Protein AF-A0A1J5D0M5-F1 (afdb_monomer_lite)

Foldseek 3Di:
DVVVVVVVVVVVVVVVVVVVVVVVVVVVVVVVVVVVVVVVVVVVVVVVVVVVVVVVVVVCCPPPVNVQVCCCVPVVDDDPPDDDDDPDPPPDDDDPPDDDDDDDDDD

Secondary structure (DSSP, 8-state):
-HHHHHHHHHHHHHHHHHHHHHHHHHHHHHHHHHHHHHHHHHHHHHHHHHHHHHHHHHHHHHSHHHHHHHHHHHH----TT----------------SS--------

Sequence (107 aa):
MRFSAEVMFIVSVIFSVALSVIYLSRYSNVRNLLQKEEELTRRIHDVERENRRLKENLDVLSTPEGIERLARERLGLVKPEEVVVFPIPASAPDPQVASHQTMGTRD

Radius of gyration: 45.76 Å; chains: 1; bounding box: 125×26×114 Å

pLDDT: mean 70.78, std 13.45, range [44.84, 96.31]

Structure (mmCIF, N/CA/C/O backbone):
data_AF-A0A1J5D0M5-F1
#
_entry.id   AF-A0A1J5D0M5-F1
#
loop_
_atom_site.group_PDB
_atom_site.id
_atom_site.type_symbol
_atom_site.label_atom_id
_atom_site.label_alt_id
_atom_site.label_comp_id
_atom_site.label_asym_id
_atom_site.label_entity_id
_atom_site.label_seq_id
_atom_site.pdbx_PDB_ins_code
_atom_site.Cartn_x
_atom_site.Cartn_y
_atom_site.Cartn_z
_atom_site.occupancy
_atom_site.B_iso_or_equiv
_atom_site.auth_seq_id
_atom_site.auth_comp_id
_atom_site.auth_asym_id
_atom_site.auth_atom_id
_atom_site.pdbx_PDB_model_num
ATOM 1 N N . MET A 1 1 ? 39.650 2.158 -45.806 1.00 61.22 1 MET A N 1
ATOM 2 C CA . MET A 1 1 ? 38.963 3.151 -44.944 1.00 61.22 1 MET A CA 1
ATOM 3 C C . MET A 1 1 ? 37.428 3.062 -44.973 1.00 61.22 1 MET A C 1
ATOM 5 O O . MET A 1 1 ? 36.825 3.374 -43.961 1.00 61.22 1 MET A O 1
ATOM 9 N N . ARG A 1 2 ? 36.762 2.630 -46.061 1.00 71.94 2 ARG A N 1
ATOM 10 C CA . ARG A 1 2 ? 35.278 2.533 -46.101 1.00 71.94 2 ARG A CA 1
ATOM 11 C C . ARG A 1 2 ? 34.706 1.389 -45.246 1.00 71.94 2 ARG A C 1
ATOM 13 O O . ARG A 1 2 ? 33.744 1.594 -44.522 1.00 71.94 2 ARG A O 1
ATOM 20 N N . PHE A 1 3 ? 35.386 0.241 -45.230 1.00 72.88 3 PHE A N 1
ATOM 21 C CA . PHE A 1 3 ? 34.997 -0.934 -44.435 1.00 72.88 3 PHE A CA 1
ATOM 22 C C . PHE A 1 3 ? 34.949 -0.651 -42.921 1.00 72.88 3 PHE A C 1
ATOM 24 O O . PHE A 1 3 ? 34.038 -1.083 -42.227 1.00 72.88 3 PHE A O 1
ATOM 31 N N . SER A 1 4 ? 35.893 0.140 -42.400 1.00 85.31 4 SER A N 1
ATOM 32 C CA . SER A 1 4 ? 35.904 0.539 -40.987 1.00 85.31 4 SER A CA 1
ATOM 33 C C . SER A 1 4 ? 34.775 1.510 -40.635 1.00 85.31 4 SER A C 1
ATOM 35 O O . SER A 1 4 ? 34.271 1.465 -39.519 1.00 85.31 4 SER A O 1
ATOM 37 N N . ALA A 1 5 ? 34.358 2.365 -41.575 1.00 87.06 5 ALA A N 1
ATOM 38 C CA . ALA A 1 5 ? 33.254 3.299 -41.362 1.00 87.06 5 ALA A CA 1
ATOM 39 C C . ALA A 1 5 ? 31.895 2.580 -41.328 1.00 87.06 5 ALA A C 1
ATOM 41 O O . ALA A 1 5 ? 31.076 2.870 -40.461 1.00 87.06 5 ALA A O 1
ATOM 42 N N . GLU A 1 6 ? 31.678 1.600 -42.209 1.00 91.44 6 GLU A N 1
ATOM 43 C CA . GLU A 1 6 ? 30.462 0.773 -42.209 1.00 91.44 6 GLU A CA 1
ATOM 44 C C . GLU A 1 6 ? 30.365 -0.089 -40.942 1.00 91.44 6 GLU A C 1
ATOM 46 O O . GLU A 1 6 ? 29.314 -0.141 -40.304 1.00 91.44 6 GLU A O 1
ATOM 51 N N . VAL A 1 7 ? 31.481 -0.681 -40.503 1.00 93.12 7 VAL A N 1
ATOM 52 C CA . VAL A 1 7 ? 31.536 -1.430 -39.238 1.00 93.12 7 VAL A CA 1
ATOM 53 C C . VAL A 1 7 ? 31.278 -0.516 -38.036 1.00 93.12 7 VAL A C 1
ATOM 55 O O . VAL A 1 7 ? 30.490 -0.876 -37.164 1.00 93.12 7 VAL A O 1
ATOM 58 N N . MET A 1 8 ? 31.864 0.687 -37.988 1.00 93.69 8 MET A N 1
ATOM 59 C CA . MET A 1 8 ? 31.577 1.646 -36.911 1.00 93.69 8 MET A CA 1
ATOM 60 C C . MET A 1 8 ? 30.120 2.114 -36.904 1.00 93.69 8 MET A C 1
ATOM 62 O O . MET A 1 8 ? 29.551 2.298 -35.829 1.00 93.69 8 MET A O 1
ATOM 66 N N . PHE A 1 9 ? 29.497 2.268 -38.073 1.00 94.62 9 PHE A N 1
ATOM 67 C CA . PHE A 1 9 ? 28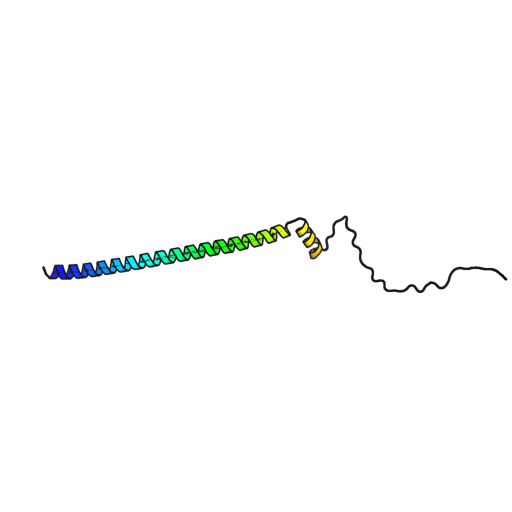.082 2.615 -38.166 1.00 94.62 9 PHE A CA 1
ATOM 68 C C . PHE A 1 9 ? 27.198 1.508 -37.582 1.00 94.62 9 PHE A C 1
ATOM 70 O O . PHE A 1 9 ? 26.347 1.786 -36.741 1.00 94.62 9 PHE A O 1
ATOM 77 N N . ILE A 1 10 ? 27.449 0.248 -37.946 1.00 95.00 10 ILE A N 1
ATOM 78 C CA . ILE A 1 10 ? 26.705 -0.900 -37.408 1.00 95.00 10 ILE A CA 1
ATOM 79 C C . ILE A 1 10 ? 26.886 -1.001 -35.888 1.00 95.00 10 ILE A C 1
ATOM 81 O O . ILE A 1 10 ? 25.906 -1.155 -35.161 1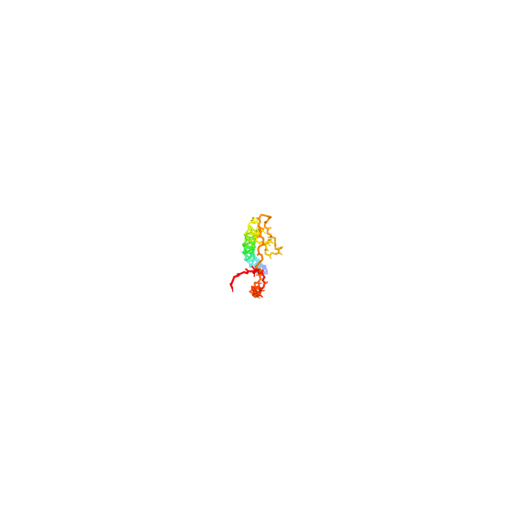.00 95.00 10 ILE A O 1
ATOM 85 N N . VAL A 1 11 ? 28.116 -0.849 -35.388 1.00 95.19 11 VAL A N 1
ATOM 86 C CA . VAL A 1 11 ? 28.399 -0.864 -33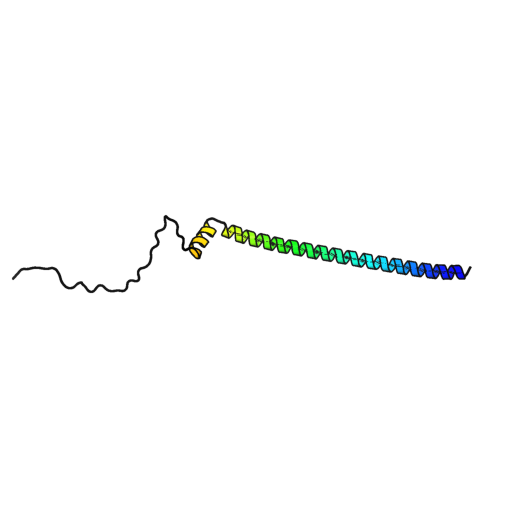.943 1.00 95.19 11 VAL A CA 1
ATOM 87 C C . VAL A 1 11 ? 27.678 0.279 -33.224 1.00 95.19 11 VAL A C 1
ATOM 89 O O . VAL A 1 11 ? 27.092 0.055 -32.168 1.00 95.19 11 VAL A O 1
ATOM 92 N N . SER A 1 12 ? 27.657 1.480 -33.806 1.00 95.25 12 SER A N 1
ATOM 93 C CA . SER A 1 12 ? 26.936 2.636 -33.260 1.00 95.25 12 SER A CA 1
ATOM 94 C C . SER A 1 12 ? 25.427 2.391 -33.184 1.00 95.25 12 SER A C 1
ATOM 96 O O . SER A 1 12 ? 24.804 2.672 -32.161 1.00 95.25 12 SER A O 1
ATOM 98 N N . VAL A 1 13 ? 24.835 1.796 -34.225 1.00 96.31 13 VAL A N 1
ATOM 99 C CA . VAL A 1 13 ? 23.407 1.449 -34.241 1.00 96.31 13 VAL A CA 1
ATOM 100 C C . VAL A 1 13 ? 23.091 0.401 -33.175 1.00 96.31 13 VAL A C 1
ATOM 102 O O . VAL A 1 13 ? 22.151 0.585 -32.404 1.00 96.31 13 VAL A O 1
ATOM 105 N N . ILE A 1 14 ? 23.896 -0.658 -33.064 1.00 95.81 14 ILE A N 1
ATOM 106 C CA . ILE A 1 14 ? 23.721 -1.687 -32.027 1.00 95.81 14 ILE A CA 1
ATOM 107 C C . ILE A 1 14 ? 23.836 -1.067 -30.631 1.00 95.81 14 ILE A C 1
ATOM 109 O O . ILE A 1 14 ? 23.011 -1.343 -29.761 1.00 95.81 14 ILE A O 1
ATOM 113 N N . PHE A 1 15 ? 24.820 -0.191 -30.424 1.00 95.94 15 PHE A N 1
ATOM 114 C CA . PHE A 1 15 ? 25.016 0.509 -29.159 1.00 95.94 15 PHE A CA 1
ATOM 115 C C . PHE A 1 15 ? 23.832 1.428 -28.821 1.00 95.94 15 PHE A C 1
ATOM 117 O O . PHE A 1 15 ? 23.341 1.418 -27.694 1.00 95.94 15 PHE A O 1
ATOM 124 N N . SER A 1 16 ? 23.313 2.165 -29.806 1.00 94.75 16 SER A N 1
ATOM 125 C CA . SER A 1 16 ? 22.133 3.022 -29.657 1.00 94.75 16 SER A CA 1
ATOM 126 C C . SER A 1 16 ? 20.882 2.219 -29.286 1.00 94.75 16 SER A C 1
ATOM 128 O O . SER A 1 16 ? 20.174 2.577 -28.342 1.00 94.75 16 SER A O 1
ATOM 130 N N . VAL A 1 17 ? 20.644 1.092 -29.964 1.00 95.00 17 VAL A N 1
ATOM 131 C CA . VAL A 1 17 ? 19.523 0.192 -29.660 1.00 95.00 17 VAL A CA 1
ATOM 132 C C . VAL A 1 17 ? 19.669 -0.400 -28.257 1.00 95.00 17 VAL A C 1
ATOM 134 O O . VAL A 1 17 ? 18.705 -0.392 -27.493 1.00 95.00 17 VAL A O 1
ATOM 137 N N . ALA A 1 18 ? 20.869 -0.846 -27.875 1.00 92.38 18 ALA A N 1
ATOM 138 C CA . ALA A 1 18 ? 21.129 -1.381 -26.540 1.00 92.38 18 ALA A CA 1
ATOM 139 C C . ALA A 1 18 ? 20.836 -0.345 -25.441 1.00 92.38 18 ALA A C 1
ATOM 141 O O . ALA A 1 18 ? 20.134 -0.653 -24.476 1.00 92.38 18 ALA A O 1
ATOM 142 N N . LEU A 1 19 ? 21.299 0.899 -25.611 1.00 90.81 19 LEU A N 1
ATOM 143 C CA . LEU A 1 19 ? 21.000 1.991 -24.681 1.00 90.81 19 LEU A CA 1
ATOM 144 C C . LEU A 1 19 ? 19.502 2.300 -24.612 1.00 90.81 19 LEU A C 1
ATOM 146 O O . LEU A 1 19 ? 18.970 2.485 -23.518 1.00 90.81 19 LEU A O 1
ATOM 150 N N . SER A 1 20 ? 18.812 2.313 -25.755 1.00 90.94 20 SER A N 1
ATOM 151 C CA . SER A 1 20 ? 17.367 2.544 -25.816 1.00 90.94 20 SER A CA 1
ATOM 152 C C . SER A 1 20 ? 16.595 1.477 -25.030 1.00 90.94 20 SER A C 1
ATOM 154 O O . SER A 1 20 ? 15.777 1.808 -24.171 1.00 90.94 20 SER A O 1
ATOM 156 N N . VAL A 1 21 ? 16.924 0.195 -25.223 1.00 86.19 21 VAL A N 1
ATOM 157 C CA . VAL A 1 21 ? 16.301 -0.922 -24.492 1.00 86.19 21 VAL A CA 1
ATOM 158 C C . VAL A 1 21 ? 16.558 -0.826 -22.985 1.00 86.19 21 VAL A C 1
ATOM 160 O O . VAL A 1 21 ? 15.631 -1.003 -22.189 1.00 86.19 21 VAL A O 1
ATOM 163 N N . ILE A 1 22 ? 17.788 -0.501 -22.572 1.00 84.88 22 ILE A N 1
ATOM 164 C CA . ILE A 1 22 ? 18.132 -0.312 -21.155 1.00 84.88 22 ILE A CA 1
ATOM 165 C C . ILE A 1 22 ? 17.307 0.833 -20.557 1.00 84.88 22 ILE A C 1
ATOM 167 O O . ILE A 1 22 ? 16.733 0.674 -19.478 1.00 84.88 22 ILE A O 1
ATOM 171 N N . TYR A 1 23 ? 17.201 1.960 -21.261 1.00 84.56 23 TYR A N 1
ATOM 172 C CA . TYR A 1 23 ? 16.461 3.131 -20.799 1.00 84.56 23 TYR A CA 1
ATOM 173 C C . TYR A 1 23 ? 14.964 2.831 -20.623 1.00 84.56 23 TYR A C 1
ATOM 175 O O . TYR A 1 23 ? 14.394 3.118 -19.567 1.00 84.56 23 TYR A O 1
ATOM 183 N N . LEU A 1 24 ? 14.344 2.164 -21.604 1.00 75.94 24 LEU A N 1
ATOM 184 C CA . LEU A 1 24 ? 12.940 1.747 -21.531 1.00 75.94 24 LEU A CA 1
ATOM 185 C C . LEU A 1 24 ? 12.697 0.760 -20.377 1.00 75.94 24 LEU A C 1
ATOM 187 O O . LEU A 1 24 ? 11.744 0.924 -19.614 1.00 75.94 24 LEU A O 1
ATOM 191 N N . SER A 1 25 ? 13.582 -0.226 -20.199 1.00 72.19 25 SER A N 1
ATOM 192 C CA . SER A 1 25 ? 13.479 -1.205 -19.109 1.00 72.19 25 SER A CA 1
ATOM 193 C C . SER A 1 25 ? 13.600 -0.549 -17.728 1.00 72.19 25 SER A C 1
ATOM 195 O O . SER A 1 25 ? 12.859 -0.877 -16.796 1.00 72.19 25 SER A O 1
ATOM 197 N N . ARG A 1 26 ? 14.513 0.415 -17.564 1.00 70.44 26 ARG A N 1
ATOM 198 C CA . ARG A 1 26 ? 14.635 1.184 -16.316 1.00 70.44 26 ARG A CA 1
ATOM 199 C C . ARG A 1 26 ? 13.360 1.983 -16.030 1.00 70.44 26 ARG A C 1
ATOM 201 O O . ARG A 1 26 ? 12.885 1.947 -14.896 1.00 70.44 26 ARG A O 1
ATOM 208 N N . TYR A 1 27 ? 12.762 2.607 -17.045 1.00 69.25 27 TYR A N 1
ATOM 209 C CA . TYR A 1 27 ? 11.522 3.371 -16.893 1.00 69.25 27 TYR A CA 1
ATOM 210 C C . TYR A 1 27 ? 10.335 2.499 -16.449 1.00 69.25 27 TYR A C 1
ATOM 212 O O . TYR A 1 27 ? 9.606 2.868 -15.527 1.00 69.25 27 TYR A O 1
ATOM 220 N N . SER A 1 28 ? 10.168 1.302 -17.025 1.00 65.00 28 SER A N 1
ATOM 221 C CA . SER A 1 28 ? 9.096 0.381 -16.612 1.00 65.00 28 SER A CA 1
ATOM 222 C C . SER A 1 28 ? 9.260 -0.125 -15.176 1.00 65.00 28 SER A C 1
ATOM 224 O O . SER A 1 28 ? 8.273 -0.286 -14.460 1.00 65.00 28 SER A O 1
ATOM 226 N N . ASN A 1 29 ? 10.499 -0.343 -14.723 1.00 68.44 29 ASN A N 1
ATOM 227 C CA . ASN A 1 29 ? 10.763 -0.829 -13.369 1.00 68.44 29 ASN A CA 1
ATOM 228 C C . ASN A 1 29 ? 10.364 0.199 -12.305 1.00 68.44 29 ASN A C 1
ATOM 230 O O . ASN A 1 29 ? 9.712 -0.164 -11.331 1.00 68.44 29 ASN A O 1
ATOM 234 N N . VAL A 1 30 ? 10.676 1.481 -12.517 1.00 71.19 30 VAL A N 1
ATOM 235 C CA . VAL A 1 30 ? 10.324 2.548 -11.565 1.00 71.19 30 VAL A CA 1
ATOM 236 C C . VAL A 1 30 ? 8.807 2.662 -11.390 1.00 71.19 30 VAL A C 1
ATOM 238 O O . VAL A 1 30 ? 8.328 2.747 -10.262 1.00 71.19 30 VAL A O 1
ATOM 241 N N . ARG A 1 31 ? 8.029 2.581 -12.480 1.00 64.69 31 ARG A N 1
ATOM 242 C CA . ARG A 1 31 ? 6.557 2.635 -12.393 1.00 64.69 31 ARG A CA 1
ATOM 243 C C . ARG A 1 31 ? 5.970 1.428 -11.659 1.00 64.69 31 ARG A C 1
ATOM 245 O O . ARG A 1 31 ? 5.076 1.604 -10.840 1.00 64.69 31 ARG A O 1
ATOM 252 N N . ASN A 1 32 ? 6.505 0.231 -11.900 1.00 69.19 32 ASN A N 1
ATOM 253 C CA . ASN A 1 32 ? 6.077 -0.980 -11.193 1.00 69.19 32 ASN A CA 1
ATOM 254 C C . ASN A 1 32 ? 6.390 -0.922 -9.690 1.00 69.19 32 ASN A C 1
ATOM 256 O O . ASN A 1 32 ? 5.610 -1.425 -8.886 1.00 69.19 32 ASN A O 1
ATOM 260 N N . LEU A 1 33 ? 7.524 -0.331 -9.299 1.00 66.50 33 LEU A N 1
ATOM 261 C CA . LEU A 1 33 ? 7.881 -0.167 -7.887 1.00 66.50 33 LEU A CA 1
ATOM 262 C C . LEU A 1 33 ? 6.948 0.828 -7.182 1.00 66.50 33 LEU A C 1
ATOM 264 O O . LEU A 1 33 ? 6.443 0.508 -6.112 1.00 66.50 33 LEU A O 1
ATOM 268 N N . LEU A 1 34 ? 6.655 1.971 -7.812 1.00 70.44 34 LEU A N 1
ATOM 269 C CA . LEU A 1 34 ? 5.718 2.973 -7.283 1.00 70.44 34 LEU A CA 1
ATOM 270 C C . LEU A 1 34 ? 4.302 2.407 -7.102 1.00 70.44 34 LEU A C 1
ATOM 272 O O . LEU A 1 34 ? 3.672 2.623 -6.072 1.00 70.44 34 LEU A O 1
ATOM 276 N N . GLN A 1 35 ? 3.810 1.630 -8.071 1.00 72.44 35 GLN A N 1
ATOM 277 C CA . GLN A 1 35 ? 2.492 0.993 -7.966 1.00 72.44 35 GLN A CA 1
ATOM 278 C C . GLN A 1 35 ? 2.420 -0.011 -6.812 1.00 72.44 35 GLN A C 1
ATOM 280 O O . GLN A 1 35 ? 1.423 -0.058 -6.096 1.00 72.44 35 GLN A O 1
ATOM 285 N N . LYS A 1 36 ? 3.487 -0.791 -6.600 1.00 72.62 36 LYS A N 1
ATOM 286 C CA . LYS A 1 36 ? 3.564 -1.735 -5.478 1.00 72.62 36 LYS A CA 1
ATOM 287 C C . LYS A 1 36 ? 3.606 -1.026 -4.130 1.00 72.62 36 LYS A C 1
ATOM 289 O O . LYS A 1 36 ? 2.998 -1.514 -3.183 1.00 72.62 36 LYS A O 1
ATOM 294 N N . GLU A 1 37 ? 4.310 0.098 -4.035 1.00 71.06 37 GLU A N 1
ATOM 295 C CA . GLU A 1 37 ? 4.357 0.903 -2.813 1.00 71.06 37 GLU A CA 1
ATOM 296 C C . GLU A 1 37 ? 2.972 1.464 -2.461 1.00 71.06 37 GLU A C 1
ATOM 298 O O . GLU A 1 37 ? 2.524 1.349 -1.316 1.00 71.06 37 GLU A O 1
ATOM 303 N N . GLU A 1 38 ? 2.255 2.000 -3.452 1.00 79.62 38 GLU A N 1
ATOM 304 C CA . GLU A 1 38 ? 0.904 2.525 -3.255 1.00 79.62 38 GLU A CA 1
ATOM 305 C C . GLU A 1 38 ? -0.075 1.415 -2.842 1.00 79.62 38 GLU A C 1
ATOM 307 O O . GLU A 1 38 ? -0.867 1.587 -1.912 1.00 79.62 38 GLU A O 1
ATOM 312 N N . GLU A 1 39 ? 0.007 0.247 -3.482 1.00 83.75 39 GLU A N 1
ATOM 313 C CA . GLU A 1 39 ? -0.819 -0.910 -3.142 1.00 83.75 39 GLU A CA 1
ATOM 314 C C . GLU A 1 39 ? -0.554 -1.413 -1.715 1.00 83.75 39 GLU A C 1
ATOM 316 O O . GLU A 1 39 ? -1.499 -1.660 -0.960 1.00 83.75 39 GLU A O 1
ATOM 321 N N . LEU A 1 40 ? 0.716 -1.541 -1.316 1.00 76.31 40 LEU A N 1
ATOM 322 C CA . LEU A 1 40 ? 1.080 -1.962 0.040 1.00 76.31 40 LEU A CA 1
ATOM 323 C C . LEU A 1 40 ? 0.608 -0.953 1.086 1.00 76.31 40 LEU A C 1
ATOM 325 O O . LEU A 1 40 ? 0.045 -1.353 2.103 1.00 76.31 40 LEU A O 1
ATOM 329 N N . THR A 1 41 ? 0.777 0.341 0.819 1.00 79.25 41 THR A N 1
ATOM 330 C CA . THR A 1 41 ? 0.325 1.410 1.718 1.00 79.25 41 THR A CA 1
ATOM 331 C C . THR A 1 41 ? -1.185 1.356 1.933 1.00 79.25 41 THR A C 1
ATOM 333 O O . THR A 1 41 ? -1.654 1.433 3.070 1.00 79.25 41 THR A O 1
ATOM 336 N N . ARG A 1 42 ? -1.961 1.149 0.860 1.00 80.31 42 ARG A N 1
ATOM 337 C CA . ARG A 1 42 ? -3.418 0.977 0.961 1.00 80.31 42 ARG A CA 1
ATOM 338 C C . ARG A 1 42 ? -3.788 -0.243 1.802 1.00 80.31 42 ARG A C 1
ATOM 340 O O . ARG A 1 42 ? -4.611 -0.124 2.704 1.00 80.31 42 ARG A O 1
ATOM 347 N N . ARG A 1 43 ? -3.134 -1.387 1.574 1.00 77.38 43 ARG A N 1
ATOM 348 C CA . ARG A 1 43 ? -3.372 -2.614 2.355 1.00 77.38 43 ARG A CA 1
ATOM 349 C C . ARG A 1 43 ? -3.068 -2.423 3.841 1.00 77.38 43 ARG A C 1
ATOM 351 O O . ARG A 1 43 ? -3.849 -2.875 4.670 1.00 77.38 43 ARG A O 1
ATOM 358 N N . ILE A 1 44 ? -1.969 -1.745 4.180 1.00 82.12 44 ILE A N 1
ATOM 359 C CA . ILE A 1 44 ? -1.629 -1.419 5.574 1.00 82.12 44 ILE A CA 1
ATOM 360 C C . ILE A 1 44 ? -2.741 -0.574 6.189 1.00 82.12 44 ILE A C 1
ATOM 362 O O . ILE A 1 44 ? -3.258 -0.917 7.249 1.00 82.12 44 ILE A O 1
ATOM 366 N N . HIS A 1 45 ? -3.159 0.488 5.501 1.00 80.50 45 HIS A N 1
ATOM 367 C CA . HIS A 1 45 ? -4.187 1.384 6.010 1.00 80.50 45 HIS A CA 1
ATOM 368 C C . HIS A 1 45 ? -5.537 0.674 6.224 1.00 80.50 45 HIS A C 1
ATOM 370 O O . HIS A 1 45 ? -6.230 0.932 7.213 1.00 80.50 45 HIS A O 1
ATOM 376 N N . ASP A 1 46 ? -5.921 -0.228 5.322 1.00 84.00 46 ASP A N 1
ATOM 377 C CA . ASP A 1 46 ? -7.160 -1.001 5.440 1.00 84.00 46 ASP A CA 1
ATOM 378 C C . ASP A 1 46 ? -7.101 -1.997 6.601 1.00 84.00 46 ASP A C 1
ATOM 380 O O . ASP A 1 46 ? -8.015 -2.024 7.429 1.00 84.00 46 ASP A O 1
ATOM 384 N N . VAL A 1 47 ? -5.997 -2.740 6.729 1.00 74.25 47 VAL A N 1
ATOM 385 C CA . VAL A 1 47 ? -5.780 -3.680 7.840 1.00 74.25 47 VAL A CA 1
ATOM 386 C C . VAL A 1 47 ? -5.735 -2.949 9.180 1.00 74.25 47 VAL A C 1
ATOM 388 O O . VAL A 1 47 ? -6.318 -3.413 10.156 1.00 74.25 47 VAL A O 1
ATOM 391 N N . GLU A 1 48 ? -5.092 -1.785 9.256 1.00 77.44 48 GLU A N 1
ATOM 392 C CA . GLU A 1 48 ? -5.072 -0.977 10.474 1.00 77.44 48 GLU A CA 1
ATOM 393 C C . GLU A 1 48 ? -6.457 -0.445 10.844 1.00 77.44 48 GLU A C 1
ATOM 395 O O . GLU A 1 48 ? -6.826 -0.443 12.020 1.00 77.44 48 GLU A O 1
ATOM 400 N N . ARG A 1 49 ? -7.239 0.008 9.857 1.00 81.12 49 ARG A N 1
ATOM 401 C CA . ARG A 1 49 ? -8.617 0.460 10.079 1.00 81.12 49 ARG A CA 1
ATOM 402 C C . ARG A 1 49 ? -9.479 -0.685 10.596 1.00 81.12 49 ARG A C 1
ATOM 404 O O . ARG A 1 49 ? -10.244 -0.495 11.539 1.00 81.12 49 ARG A O 1
ATOM 411 N N . GLU A 1 50 ? -9.336 -1.865 10.006 1.00 78.94 50 GLU A N 1
ATOM 412 C CA . GLU A 1 50 ? -10.033 -3.060 10.457 1.00 78.94 50 GLU A CA 1
ATOM 413 C C . GLU A 1 50 ? -9.596 -3.460 11.870 1.00 78.94 50 GLU A C 1
ATOM 415 O O . GLU A 1 50 ? -10.448 -3.677 12.727 1.00 78.94 50 GLU A O 1
ATOM 420 N N . ASN A 1 51 ? -8.296 -3.446 12.166 1.00 78.81 51 ASN A N 1
ATOM 421 C CA . ASN A 1 51 ? -7.775 -3.737 13.499 1.00 78.81 51 ASN A CA 1
ATOM 422 C C . ASN A 1 51 ? -8.323 -2.764 14.555 1.00 78.81 51 ASN A C 1
ATOM 424 O O . ASN A 1 51 ? -8.766 -3.208 15.612 1.00 78.81 51 ASN A O 1
ATOM 428 N N . ARG A 1 52 ? -8.354 -1.455 14.258 1.00 74.06 52 ARG A N 1
ATOM 429 C CA . ARG A 1 52 ? -8.960 -0.440 15.137 1.00 74.06 52 ARG A CA 1
ATOM 430 C C . ARG A 1 52 ? -10.441 -0.718 15.375 1.00 74.06 52 ARG A C 1
ATOM 432 O O . ARG A 1 52 ? -10.857 -0.774 16.524 1.00 74.06 52 ARG A O 1
ATOM 439 N N . ARG A 1 53 ? -11.205 -1.007 14.317 1.00 74.94 53 ARG A N 1
ATOM 440 C CA . ARG A 1 53 ? -12.623 -1.375 14.431 1.00 74.94 53 ARG A CA 1
ATOM 441 C C 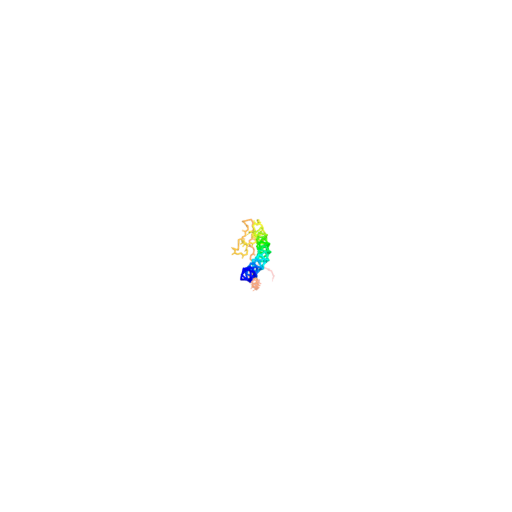. ARG A 1 53 ? -12.816 -2.620 15.300 1.00 74.94 53 ARG A C 1
ATOM 443 O O . ARG A 1 53 ? -13.706 -2.643 16.143 1.00 74.94 53 ARG A O 1
ATOM 450 N N . LEU A 1 54 ? -12.023 -3.675 15.102 1.00 73.69 54 LEU A N 1
ATOM 451 C CA . LEU A 1 54 ? -12.127 -4.884 15.926 1.00 73.69 54 LEU A CA 1
ATOM 452 C C . LEU A 1 54 ? -11.764 -4.607 17.390 1.00 73.69 54 LEU A C 1
ATOM 454 O O . LEU A 1 54 ? -12.444 -5.119 18.272 1.00 73.69 54 LEU A O 1
ATOM 458 N N . LYS A 1 55 ? -10.744 -3.782 17.650 1.00 65.19 55 LYS A N 1
ATOM 459 C CA . LYS A 1 55 ? -10.369 -3.366 19.008 1.00 65.19 55 LYS A CA 1
ATOM 460 C C . LYS A 1 55 ? -11.462 -2.557 19.690 1.00 65.19 55 LYS A C 1
ATOM 462 O O . LYS A 1 55 ? -11.787 -2.866 20.821 1.00 65.19 55 LYS A O 1
ATOM 467 N N . GLU A 1 56 ? -12.082 -1.605 19.001 1.00 68.81 56 GLU A N 1
ATOM 468 C CA . GLU A 1 56 ? -13.218 -0.849 19.545 1.00 68.81 56 GLU A CA 1
ATOM 469 C C . GLU A 1 56 ? -14.392 -1.773 19.903 1.00 68.81 56 GLU A C 1
ATOM 471 O O . GLU A 1 56 ? -14.980 -1.647 20.974 1.00 68.81 56 GLU A O 1
ATOM 476 N N . ASN A 1 57 ? -14.701 -2.756 19.049 1.00 64.62 57 ASN A N 1
ATOM 477 C CA . ASN A 1 57 ? -15.724 -3.760 19.362 1.00 64.62 57 ASN A CA 1
ATOM 478 C C . ASN A 1 57 ? -15.334 -4.633 20.564 1.00 64.62 57 ASN A C 1
ATOM 480 O O . ASN A 1 57 ? -16.200 -5.003 21.355 1.00 64.62 57 ASN A O 1
ATOM 484 N N . LEU A 1 58 ? -14.048 -4.964 20.704 1.00 61.47 58 LEU A N 1
ATOM 485 C CA . LEU A 1 58 ? -13.548 -5.739 21.833 1.00 61.47 58 LEU A CA 1
ATOM 486 C C . LEU A 1 58 ? -13.578 -4.925 23.128 1.00 61.47 58 LEU A C 1
ATOM 488 O O . LEU A 1 58 ? -14.013 -5.457 24.141 1.00 61.47 58 LEU A O 1
ATOM 492 N N . ASP A 1 59 ? -13.186 -3.654 23.101 1.00 57.97 59 ASP A N 1
ATOM 493 C CA . ASP A 1 59 ? -13.206 -2.767 24.266 1.00 57.97 59 ASP A CA 1
ATOM 494 C C . ASP A 1 59 ? -14.635 -2.572 24.782 1.00 57.97 59 ASP A C 1
ATOM 496 O O . ASP A 1 59 ? -14.868 -2.693 25.981 1.00 57.97 59 ASP A O 1
ATOM 500 N N . VAL A 1 60 ? -15.616 -2.393 23.889 1.00 57.38 60 VAL A N 1
ATOM 501 C CA . VAL A 1 60 ? -17.045 -2.318 24.257 1.00 57.38 60 VAL A CA 1
ATOM 502 C C . VAL A 1 60 ? -17.562 -3.632 24.860 1.00 57.38 60 VAL A C 1
ATOM 504 O O . VAL A 1 60 ? -18.435 -3.612 25.726 1.00 57.38 60 VAL A O 1
ATOM 507 N N . LEU A 1 61 ? -17.043 -4.782 24.423 1.00 55.38 61 LEU A N 1
ATOM 508 C CA . LEU A 1 61 ? -17.393 -6.088 24.996 1.00 55.38 61 LEU A CA 1
ATOM 509 C C . LEU A 1 61 ? -16.630 -6.408 26.290 1.00 55.38 61 LEU A C 1
ATOM 511 O O . LEU A 1 61 ? -17.102 -7.229 27.073 1.00 55.38 61 LEU A O 1
ATOM 515 N N . SER A 1 62 ? -15.472 -5.784 26.504 1.00 55.00 62 SER A N 1
ATOM 516 C CA . SER A 1 62 ? -14.575 -6.047 27.636 1.00 55.00 62 SER A CA 1
ATOM 517 C C . SER A 1 62 ? -14.842 -5.139 28.835 1.00 55.00 62 SER A C 1
ATOM 519 O O . SER A 1 62 ? -14.226 -5.334 29.883 1.00 55.00 62 SER A O 1
ATOM 521 N N . THR A 1 63 ? -15.747 -4.157 28.721 1.00 62.00 63 THR A N 1
ATOM 522 C CA . THR A 1 63 ? -16.183 -3.399 29.897 1.00 62.00 63 THR A CA 1
ATOM 523 C C . THR A 1 63 ? -16.998 -4.296 30.839 1.00 62.00 63 THR A C 1
ATOM 525 O O . THR A 1 63 ? -17.656 -5.239 30.379 1.00 62.00 63 THR A O 1
ATOM 528 N N . PRO A 1 64 ? -16.990 -4.025 32.157 1.00 61.53 64 PRO A N 1
ATOM 529 C CA . PRO A 1 64 ? -17.780 -4.781 33.130 1.00 61.53 64 PRO A CA 1
ATOM 530 C C . PRO A 1 64 ? -19.256 -4.907 32.728 1.00 61.53 64 PRO A C 1
ATOM 532 O O . PRO A 1 64 ? -19.855 -5.968 32.884 1.00 61.53 64 PRO A O 1
ATOM 535 N N . GLU A 1 65 ? -19.821 -3.856 32.133 1.00 64.69 65 GLU A N 1
ATOM 536 C CA . GLU A 1 65 ? -21.202 -3.795 31.654 1.00 64.69 65 GLU A CA 1
ATOM 537 C C . GLU A 1 65 ? -21.428 -4.674 30.414 1.00 64.69 65 GLU A C 1
ATOM 539 O O . GLU A 1 65 ? -22.476 -5.313 30.287 1.00 64.69 65 GLU A O 1
ATOM 544 N N . GLY A 1 66 ? -20.450 -4.735 29.503 1.00 62.12 66 GLY A N 1
ATOM 545 C CA . GLY A 1 66 ? -20.483 -5.604 28.324 1.00 62.12 66 GLY A CA 1
ATOM 546 C C . GLY A 1 66 ? -20.445 -7.086 28.700 1.00 62.12 66 GLY A C 1
ATOM 547 O O . GLY A 1 66 ? -21.244 -7.877 28.189 1.00 62.12 66 GLY A O 1
ATOM 548 N N . ILE A 1 67 ? -19.587 -7.440 29.660 1.00 65.94 67 ILE A N 1
ATOM 549 C CA . ILE A 1 67 ? -19.485 -8.792 30.225 1.00 65.94 67 ILE A CA 1
ATOM 550 C C . ILE A 1 67 ? -20.772 -9.161 30.974 1.00 65.94 67 ILE A C 1
ATOM 552 O O . ILE A 1 67 ? -21.298 -10.258 30.789 1.00 65.94 67 ILE A O 1
ATOM 556 N N . GLU A 1 68 ? -21.322 -8.245 31.774 1.00 67.56 68 GLU A N 1
ATOM 557 C CA . GLU A 1 68 ? -22.573 -8.451 32.510 1.00 67.56 68 GLU A CA 1
ATOM 558 C C . GLU A 1 68 ? -23.765 -8.670 31.563 1.00 67.56 68 GLU A C 1
ATOM 560 O O . GLU A 1 68 ? -24.576 -9.576 31.774 1.00 67.56 68 GLU A O 1
ATOM 565 N N . ARG A 1 69 ? -23.854 -7.890 30.476 1.00 70.00 69 ARG A N 1
ATOM 566 C CA . ARG A 1 69 ? -24.888 -8.069 29.447 1.00 70.00 69 ARG A CA 1
ATOM 567 C C . ARG A 1 69 ? -24.757 -9.423 28.752 1.00 70.00 69 ARG A C 1
ATOM 569 O O . ARG A 1 69 ? -25.753 -10.128 28.608 1.00 70.00 69 ARG A O 1
ATOM 576 N N . LEU A 1 70 ? -23.539 -9.826 28.387 1.00 71.12 70 LEU A N 1
ATOM 577 C CA . LEU A 1 70 ? -23.294 -11.126 27.763 1.00 71.12 70 LEU A CA 1
ATOM 578 C C . LEU A 1 70 ? -23.613 -12.294 28.714 1.00 71.12 70 LEU A C 1
ATOM 580 O O . LEU A 1 70 ? -24.182 -13.295 28.281 1.00 71.12 70 LEU A O 1
ATOM 584 N N . ALA A 1 71 ? -23.297 -12.163 30.004 1.00 71.44 71 ALA A N 1
ATOM 585 C CA . ALA A 1 71 ? -23.609 -13.158 31.028 1.00 71.44 71 ALA A CA 1
ATOM 586 C C . ALA A 1 71 ? -25.126 -13.312 31.247 1.00 71.44 71 ALA A C 1
ATOM 588 O O . ALA A 1 71 ? -25.615 -14.441 31.325 1.00 71.44 71 ALA A O 1
ATOM 589 N N . ARG A 1 72 ? -25.891 -12.211 31.258 1.00 74.50 72 ARG A N 1
ATOM 590 C CA . ARG A 1 72 ? -27.364 -12.272 31.292 1.00 74.50 72 ARG A CA 1
ATOM 591 C C . ARG A 1 72 ? -27.939 -12.926 30.039 1.00 74.50 72 ARG A C 1
ATOM 593 O O . ARG A 1 72 ? -28.760 -13.829 30.148 1.00 74.50 72 ARG A O 1
ATOM 600 N N . GLU A 1 73 ? -27.502 -12.498 28.857 1.00 71.94 73 GLU A N 1
ATOM 601 C CA . GLU A 1 73 ? -28.083 -12.946 27.584 1.00 71.94 73 GLU A CA 1
ATOM 602 C C . GLU A 1 73 ? -27.724 -14.392 27.223 1.00 71.94 73 GLU A C 1
ATOM 604 O O . GLU A 1 73 ? -28.558 -15.120 26.688 1.00 71.94 73 GLU A O 1
ATOM 609 N N . ARG A 1 74 ? -26.477 -14.814 27.468 1.00 69.06 74 ARG A N 1
ATOM 610 C CA . ARG A 1 74 ? -25.978 -16.133 27.037 1.00 69.06 74 ARG A CA 1
ATOM 611 C C . ARG A 1 74 ? -25.996 -17.185 28.130 1.00 69.06 74 ARG A C 1
ATOM 613 O O . ARG A 1 74 ? -26.087 -18.364 27.806 1.00 69.06 74 ARG A O 1
ATOM 620 N N . LEU A 1 75 ? -25.875 -16.776 29.390 1.00 69.50 75 LEU A N 1
ATOM 621 C CA . LEU A 1 75 ? -25.758 -17.694 30.523 1.00 69.50 75 LEU A CA 1
ATOM 622 C C . LEU A 1 75 ? -26.938 -17.576 31.500 1.00 69.50 75 LEU A C 1
ATOM 624 O O . LEU A 1 75 ? -27.014 -18.367 32.435 1.00 69.50 75 LEU A O 1
ATOM 628 N N . GLY A 1 76 ? -27.855 -16.617 31.303 1.00 70.44 76 GLY A N 1
ATOM 629 C CA . GLY A 1 76 ? -28.986 -16.385 32.210 1.00 70.44 76 GLY A CA 1
ATOM 630 C C . GLY A 1 76 ? -28.558 -15.964 33.619 1.00 70.44 76 GLY A C 1
ATOM 631 O O . GLY A 1 76 ? -29.328 -16.111 34.564 1.00 70.44 76 GLY A O 1
ATOM 632 N N . LEU A 1 77 ? -27.317 -15.492 33.776 1.00 70.50 77 LEU A N 1
ATOM 633 C CA . LEU A 1 77 ? -26.735 -15.168 35.074 1.00 70.50 77 LEU A CA 1
ATOM 634 C C . LEU A 1 77 ? -27.233 -13.801 35.549 1.00 70.50 77 LEU A C 1
ATOM 636 O O . LEU A 1 77 ? -27.152 -12.820 34.814 1.00 70.50 77 LEU A O 1
ATOM 640 N N . VAL A 1 78 ? -27.706 -13.736 36.792 1.00 66.12 78 VAL A N 1
ATOM 641 C CA . VAL A 1 78 ? -28.105 -12.503 37.491 1.00 66.12 78 VAL A CA 1
ATOM 642 C C . VAL A 1 78 ? -27.168 -12.252 38.670 1.00 66.12 78 VAL A C 1
ATOM 644 O O . VAL A 1 78 ? -26.500 -13.179 39.138 1.00 66.12 78 VAL A O 1
ATOM 647 N N . LYS A 1 79 ? -27.068 -11.003 39.143 1.00 63.91 79 LYS A N 1
ATOM 648 C CA . LYS A 1 79 ? -26.224 -10.704 40.310 1.00 63.91 79 LYS A CA 1
ATOM 649 C C . LYS A 1 79 ? -26.763 -11.437 41.551 1.00 63.91 79 LYS A C 1
ATOM 651 O O . LYS A 1 79 ? -27.979 -11.559 41.674 1.00 63.91 79 LYS A O 1
ATOM 656 N N . PRO A 1 80 ? -25.901 -11.880 42.489 1.00 60.72 80 PRO A N 1
ATOM 657 C CA . PRO A 1 80 ? -26.341 -12.563 43.714 1.00 60.72 80 PRO A CA 1
ATOM 658 C C . PRO A 1 80 ? -27.345 -11.747 44.544 1.00 60.72 80 PRO A C 1
ATOM 660 O O . PRO A 1 80 ? -28.176 -12.314 45.244 1.00 60.72 80 PRO A O 1
ATOM 663 N N . GLU A 1 81 ? -27.270 -10.420 44.433 1.00 65.19 81 GLU A N 1
ATOM 664 C CA . GLU A 1 81 ? -28.132 -9.453 45.117 1.00 65.19 81 GLU A CA 1
ATOM 665 C C . GLU A 1 81 ? -29.494 -9.217 44.408 1.00 65.19 81 GLU A C 1
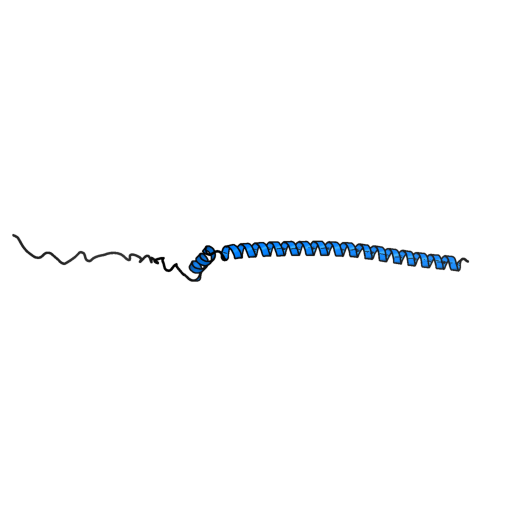ATOM 667 O O . GLU A 1 81 ? -30.337 -8.495 44.937 1.00 65.19 81 GLU A O 1
ATOM 672 N N . GLU A 1 82 ? -29.723 -9.761 43.200 1.00 60.94 82 GLU A N 1
ATOM 673 C CA . GLU A 1 82 ? -30.952 -9.564 42.405 1.00 60.94 82 GLU A CA 1
ATOM 674 C C . GLU A 1 82 ? -31.924 -10.755 42.552 1.00 60.94 82 GLU A C 1
ATOM 676 O O . GLU A 1 82 ? -31.573 -11.907 42.298 1.00 60.94 82 GLU A O 1
ATOM 681 N N . VAL A 1 83 ? -33.185 -10.485 42.920 1.00 59.44 83 VAL A N 1
ATOM 682 C CA . VAL A 1 83 ? -34.249 -11.502 43.042 1.00 59.44 83 VAL A CA 1
ATOM 683 C C . VAL A 1 83 ? -34.970 -11.674 41.704 1.00 59.44 83 VAL A C 1
ATOM 685 O O . VAL A 1 83 ? -35.568 -10.731 41.186 1.00 59.44 83 VAL A O 1
ATOM 688 N N . VAL A 1 84 ? -34.962 -12.891 41.152 1.00 58.22 84 VAL A N 1
ATOM 689 C CA . VAL A 1 84 ? -35.702 -13.220 39.922 1.00 58.22 84 VAL A CA 1
ATOM 690 C C . VAL A 1 84 ? -37.188 -13.399 40.243 1.00 58.22 84 VAL A C 1
ATOM 692 O O . VAL A 1 84 ? -37.572 -14.342 40.933 1.00 58.22 84 VAL A O 1
ATOM 695 N N . VAL A 1 85 ? -38.036 -12.506 39.726 1.00 63.56 85 VAL A N 1
ATOM 696 C CA . VAL A 1 85 ? -39.498 -12.608 39.843 1.00 63.56 85 VAL A CA 1
ATOM 697 C C . VAL A 1 85 ? -40.058 -13.256 38.580 1.00 63.56 85 VAL A C 1
ATOM 699 O O . VAL A 1 85 ? -40.002 -12.676 37.497 1.00 63.56 85 VAL A O 1
ATOM 702 N N . PHE A 1 86 ? -40.629 -14.451 38.719 1.00 67.25 86 PHE A N 1
ATOM 703 C CA . PHE A 1 86 ? -41.389 -15.089 37.646 1.00 67.25 86 PHE A CA 1
ATOM 704 C C . PHE A 1 86 ? -42.867 -14.688 37.758 1.00 67.25 86 PHE A C 1
ATOM 706 O O . PHE A 1 86 ? -43.464 -14.896 38.818 1.00 67.25 86 PHE A O 1
ATOM 713 N N . PRO A 1 87 ? -43.490 -14.133 36.701 1.00 62.41 87 PRO A N 1
ATOM 714 C CA . PRO A 1 87 ? -44.926 -13.906 36.698 1.00 62.41 87 PRO A CA 1
ATOM 715 C C . PRO A 1 87 ? -45.630 -15.263 36.634 1.00 62.41 87 PRO A C 1
ATOM 717 O O . PRO A 1 87 ? -45.617 -15.936 35.604 1.00 62.41 87 PRO A O 1
ATOM 720 N N . ILE A 1 88 ? -46.237 -15.678 37.745 1.00 71.62 88 ILE A N 1
ATOM 721 C CA . ILE A 1 88 ? -47.151 -16.819 37.750 1.00 71.62 88 ILE A CA 1
ATOM 722 C C . ILE A 1 88 ? -48.404 -16.359 36.994 1.00 71.62 88 ILE A C 1
ATOM 724 O O . ILE A 1 88 ? -49.048 -15.404 37.440 1.00 71.62 88 ILE A O 1
ATOM 728 N N . PRO A 1 89 ? -48.760 -16.971 35.848 1.00 61.50 89 PRO A N 1
ATOM 729 C CA . PRO A 1 89 ? -50.003 -16.638 35.180 1.00 61.50 89 PRO A CA 1
ATOM 730 C C . PRO A 1 89 ? -51.146 -16.993 36.127 1.00 61.50 89 PRO A C 1
ATOM 732 O O . PRO A 1 89 ? -51.319 -18.154 36.505 1.00 61.50 89 PRO A O 1
ATOM 735 N N . ALA A 1 90 ? -51.909 -15.974 36.520 1.00 67.06 90 ALA A N 1
ATOM 736 C CA . ALA A 1 90 ? -53.145 -16.135 37.261 1.00 67.06 90 ALA A CA 1
ATOM 737 C C . ALA A 1 90 ? -54.151 -16.871 36.367 1.00 67.06 90 ALA A C 1
ATOM 739 O O . ALA A 1 90 ? -54.962 -16.271 35.663 1.00 67.06 90 ALA A O 1
ATOM 740 N N . SER A 1 91 ? -54.072 -18.197 36.368 1.00 54.00 91 SER A N 1
ATOM 741 C CA . SER A 1 91 ? -55.198 -19.038 35.997 1.00 54.00 91 SER A CA 1
ATOM 742 C C . SER A 1 91 ? -56.229 -18.892 37.120 1.00 54.00 91 SER A C 1
ATOM 744 O O . SER A 1 91 ? -56.123 -19.492 38.182 1.00 54.00 91 SER A O 1
ATOM 746 N N . ALA A 1 92 ? -57.149 -17.954 36.892 1.00 53.62 92 ALA A N 1
ATOM 747 C CA . ALA A 1 92 ? -58.319 -17.603 37.697 1.00 53.62 92 ALA A CA 1
ATOM 748 C C . ALA A 1 92 ? -59.255 -18.803 37.969 1.00 53.62 92 ALA A C 1
ATOM 750 O O . ALA A 1 92 ? -59.063 -19.858 37.363 1.00 53.62 92 ALA A O 1
ATOM 751 N N . PRO A 1 93 ? -60.390 -18.638 38.678 1.00 50.03 93 PRO A N 1
ATOM 752 C CA . PRO A 1 93 ? -60.776 -17.725 39.760 1.00 50.03 93 PRO A CA 1
ATOM 753 C C . PRO A 1 93 ? -61.047 -18.514 41.061 1.00 50.03 93 PRO A C 1
ATOM 755 O O . PRO A 1 93 ? -61.181 -19.730 41.032 1.00 50.03 93 PRO A O 1
ATOM 758 N N . ASP A 1 94 ? -61.171 -17.830 42.194 1.00 59.19 94 ASP A N 1
ATOM 759 C CA . ASP A 1 94 ? -61.535 -18.420 43.488 1.00 59.19 94 ASP A CA 1
ATOM 760 C C . ASP A 1 94 ? -63.054 -18.714 43.551 1.00 59.19 94 ASP A C 1
ATOM 762 O O . ASP A 1 94 ? -63.842 -17.767 43.454 1.00 59.19 94 ASP A O 1
ATOM 766 N N . PRO A 1 95 ? -63.523 -19.974 43.703 1.00 52.97 95 PRO A N 1
ATOM 767 C CA . PRO A 1 95 ? -64.926 -20.261 43.938 1.00 52.97 95 PRO A CA 1
ATOM 768 C C . PRO A 1 95 ? -65.077 -21.148 45.178 1.00 52.97 95 PRO A C 1
ATOM 770 O O . PRO A 1 95 ? -65.720 -22.190 45.114 1.00 52.97 95 PRO A O 1
ATOM 773 N N . GLN A 1 96 ? -64.475 -20.773 46.308 1.00 50.66 96 GLN A N 1
ATOM 774 C CA . GLN A 1 96 ? -64.849 -21.341 47.608 1.00 50.66 96 GLN A CA 1
ATOM 775 C C . GLN A 1 96 ? -65.032 -20.246 48.664 1.00 50.66 96 GLN A C 1
ATOM 777 O O . GLN A 1 96 ? -64.524 -20.316 49.776 1.00 50.66 96 GLN A O 1
ATOM 782 N N . VAL A 1 97 ? -65.865 -19.257 48.326 1.00 54.84 97 VAL A N 1
ATOM 783 C CA . VAL A 1 97 ? -66.649 -18.501 49.316 1.00 54.84 97 VAL A CA 1
ATOM 784 C C . VAL A 1 97 ? -68.051 -19.116 49.388 1.00 54.84 97 VAL A C 1
ATOM 786 O O . VAL A 1 97 ? -69.057 -18.482 49.096 1.00 54.84 97 VAL A O 1
ATOM 789 N N . ALA A 1 98 ? -68.128 -20.403 49.716 1.00 55.41 98 ALA A N 1
ATOM 790 C CA . ALA A 1 98 ? -69.376 -21.044 50.102 1.00 55.41 98 ALA A CA 1
ATOM 791 C C . ALA A 1 98 ? -69.058 -22.127 51.130 1.00 55.41 98 ALA A C 1
ATOM 793 O O . ALA A 1 98 ? -68.284 -23.036 50.858 1.00 55.41 98 ALA A O 1
ATOM 794 N N . SER A 1 99 ? -69.691 -22.012 52.297 1.00 53.09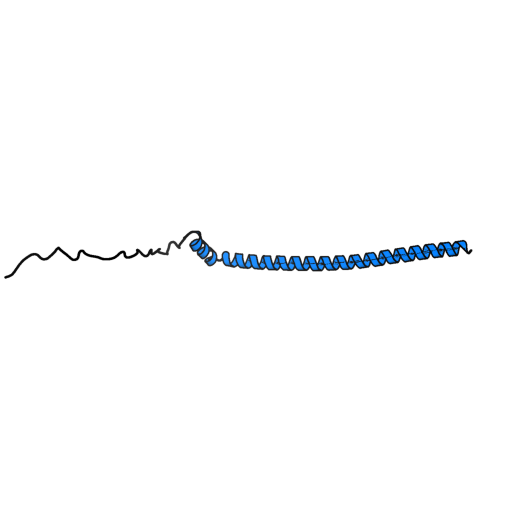 99 SER A N 1
ATOM 795 C CA . SER A 1 99 ? -69.610 -22.905 53.458 1.00 53.09 99 SER A CA 1
ATOM 796 C C . SER A 1 99 ? -68.311 -22.832 54.271 1.00 53.09 99 SER A C 1
ATOM 798 O O . SER A 1 99 ? -67.334 -23.508 53.995 1.00 53.09 99 SER A O 1
ATOM 800 N N . HIS A 1 100 ? -68.314 -22.012 55.327 1.00 50.69 100 HIS A N 1
ATOM 801 C CA . HIS A 1 100 ? -68.285 -22.507 56.714 1.00 50.69 100 HIS A CA 1
ATOM 802 C C . HIS A 1 100 ? -67.886 -21.398 57.696 1.00 50.69 100 HIS A C 1
ATOM 804 O O . HIS A 1 100 ? -66.720 -21.261 58.048 1.00 50.69 100 HIS A O 1
ATOM 810 N N . GLN A 1 101 ? -68.885 -20.641 58.168 1.00 48.03 101 GLN A N 1
ATOM 811 C CA . GLN A 1 101 ? -69.102 -20.305 59.585 1.00 48.03 101 GLN A CA 1
ATOM 812 C C . GLN A 1 101 ? -70.231 -19.272 59.693 1.00 48.03 101 GLN A C 1
ATOM 814 O O . GLN A 1 101 ? -70.037 -18.114 59.358 1.00 48.03 101 GLN A O 1
ATOM 819 N N . THR A 1 102 ? -71.404 -19.669 60.189 1.00 45.44 102 THR A N 1
ATOM 820 C CA . THR A 1 102 ? -71.959 -19.073 61.416 1.00 45.44 102 THR A CA 1
ATOM 821 C C . THR A 1 102 ? -72.961 -20.055 62.012 1.00 45.44 102 THR A C 1
ATOM 823 O O . THR A 1 102 ? -73.949 -20.454 61.401 1.00 45.44 102 THR A O 1
ATOM 826 N N . MET A 1 103 ? -72.617 -20.482 63.213 1.00 45.16 103 MET A N 1
ATOM 827 C CA . MET A 1 103 ? -73.412 -21.243 64.149 1.00 45.16 103 MET A CA 1
ATOM 828 C C . MET A 1 103 ? -74.411 -20.307 64.839 1.00 45.16 103 MET A C 1
ATOM 830 O O . MET A 1 103 ? -73.993 -19.302 65.396 1.00 45.16 103 MET A O 1
ATOM 834 N N . GLY A 1 104 ? -75.689 -20.689 64.863 1.00 53.91 104 GLY A N 1
ATOM 835 C CA . GLY A 1 104 ? -76.588 -20.437 65.993 1.00 53.91 104 GLY A CA 1
ATOM 836 C C . GLY A 1 104 ? -77.266 -19.063 66.152 1.00 53.91 104 GLY A C 1
ATOM 837 O O . GLY A 1 104 ? -76.632 -18.017 66.193 1.00 53.91 104 GLY A O 1
ATOM 838 N N . THR A 1 105 ? -78.558 -19.171 66.487 1.00 55.94 105 THR A N 1
ATOM 839 C CA . THR A 1 105 ? -79.376 -18.337 67.399 1.00 55.94 105 THR A CA 1
ATOM 840 C C . THR A 1 105 ? -80.264 -17.203 66.854 1.00 55.94 105 THR A C 1
ATOM 842 O O . THR A 1 105 ? -79.795 -16.311 66.158 1.00 55.94 105 THR A O 1
ATOM 845 N N . ARG A 1 106 ? -81.516 -17.238 67.371 1.00 44.84 106 ARG A N 1
ATOM 846 C CA . ARG A 1 106 ? -82.607 -16.231 67.434 1.00 44.84 106 ARG A CA 1
ATOM 847 C C . ARG A 1 106 ? -83.451 -16.065 66.164 1.00 44.84 106 ARG A C 1
ATOM 849 O O . ARG A 1 106 ? -82.896 -15.897 65.091 1.00 44.84 106 ARG A O 1
ATOM 856 N N . ASP A 1 107 ? -84.782 -16.134 66.190 1.00 49.06 107 ASP A N 1
ATOM 857 C CA . ASP A 1 107 ? -85.811 -16.134 67.252 1.00 49.06 107 ASP A CA 1
ATOM 858 C C . ASP A 1 107 ? -86.950 -17.117 66.902 1.00 49.06 107 ASP A C 1
ATOM 860 O O . ASP A 1 107 ? -87.102 -17.441 65.699 1.00 49.06 107 ASP A O 1
#